Protein AF-A0A968MSF9-F1 (afdb_monomer_lite)

Sequence (105 aa):
MANENLSYWEFFETLSIIREKAQTKILLPKFLILTMGIFGSLFEKISKRPAMLNYTNARLLCLKLYYSGNKAVKELEMPQTPVSDSIAAAICWFENNNIISKQQI

Secondary structure (DSSP, 8-state):
-BTS---HHHHHHHHHHHTTS--------HHHHHHHHHHHHHHHHHH-S--SS-HHHHHHHTS----BTHHHHHHH--PPPPHHHHHHHHHHHHHHTTSS-----

Foldseek 3Di:
DAPDQDDPVNVVVLVCVVVVHDDDDDDDDLVNLQVVQCVQQVVCVVVVDHGPRHNVVSVVVVDPPRDYNVCCCVPVVDDDDDPSVVVVVVVVVCCVVVVDPDDDD

Radius of gyration: 17.77 Å; chains: 1; bounding box: 41×35×44 Å

pLDDT: mean 72.68, std 11.99, range [34.94, 88.62]

Structure (mmCIF, N/CA/C/O backbone):
data_AF-A0A968MSF9-F1
#
_entry.id   AF-A0A968MSF9-F1
#
loop_
_atom_site.group_PDB
_atom_site.id
_atom_site.type_symbol
_atom_site.label_atom_id
_atom_site.label_alt_id
_atom_site.label_comp_id
_atom_site.label_asym_id
_atom_site.label_entity_id
_atom_site.label_seq_id
_atom_site.pdbx_PDB_ins_code
_atom_site.Cartn_x
_atom_site.Cartn_y
_atom_site.Cartn_z
_atom_site.occupancy
_atom_site.B_iso_or_equiv
_atom_site.auth_seq_id
_atom_site.auth_comp_id
_atom_site.auth_asym_id
_atom_site.auth_atom_id
_atom_site.pdbx_PDB_model_num
ATOM 1 N N . MET A 1 1 ? 6.215 0.464 -8.787 1.00 41.81 1 MET A N 1
ATOM 2 C CA . MET A 1 1 ? 6.459 -0.641 -7.828 1.00 41.81 1 MET A CA 1
ATOM 3 C C . MET A 1 1 ? 7.761 -1.331 -8.226 1.00 41.81 1 MET A C 1
ATOM 5 O O . MET A 1 1 ? 7.867 -1.710 -9.377 1.00 41.81 1 MET A O 1
ATOM 9 N N . ALA A 1 2 ? 8.709 -1.443 -7.288 1.00 46.41 2 ALA A N 1
ATOM 10 C CA . ALA A 1 2 ? 9.938 -2.262 -7.186 1.00 46.41 2 ALA A CA 1
ATOM 11 C C . ALA A 1 2 ? 10.852 -2.623 -8.386 1.00 46.41 2 ALA A C 1
ATOM 13 O O . ALA A 1 2 ? 12.044 -2.760 -8.131 1.00 46.41 2 ALA A O 1
ATOM 14 N N . ASN A 1 3 ? 10.408 -2.710 -9.638 1.00 50.34 3 ASN A N 1
ATOM 15 C CA . ASN A 1 3 ? 11.310 -2.945 -10.782 1.00 50.34 3 ASN A CA 1
ATOM 16 C C . ASN A 1 3 ? 11.269 -1.784 -11.779 1.00 50.34 3 ASN A C 1
ATOM 18 O O . ASN A 1 3 ? 12.293 -1.268 -12.209 1.00 50.34 3 ASN A O 1
ATOM 22 N N . GLU A 1 4 ? 10.069 -1.265 -12.019 1.00 51.56 4 GLU A N 1
ATOM 23 C CA . GLU A 1 4 ? 9.862 -0.042 -12.773 1.00 51.56 4 GLU A CA 1
ATOM 24 C C . GLU A 1 4 ? 9.174 0.948 -11.842 1.00 51.56 4 GLU A C 1
ATOM 26 O O . GLU A 1 4 ? 8.226 0.617 -11.114 1.00 51.56 4 GLU A O 1
ATOM 31 N N . ASN A 1 5 ? 9.670 2.179 -11.795 1.00 58.81 5 ASN A N 1
ATOM 32 C CA . ASN A 1 5 ? 9.131 3.245 -10.956 1.00 58.81 5 ASN A CA 1
ATOM 33 C C . ASN A 1 5 ? 7.773 3.750 -11.491 1.00 58.81 5 ASN A C 1
ATOM 35 O O . ASN A 1 5 ? 7.537 4.950 -11.545 1.00 58.81 5 ASN A O 1
ATOM 39 N N . LEU A 1 6 ? 6.904 2.821 -11.902 1.00 58.72 6 LEU A N 1
ATOM 40 C CA . LEU A 1 6 ? 5.573 3.046 -12.429 1.00 58.72 6 LEU A CA 1
ATOM 41 C C . LEU A 1 6 ? 4.788 3.864 -11.417 1.00 58.72 6 LEU A C 1
ATOM 43 O O . LEU A 1 6 ? 4.602 3.467 -10.253 1.00 58.72 6 LEU A O 1
ATOM 47 N N . SER A 1 7 ? 4.335 5.013 -11.884 1.00 63.47 7 SER A N 1
ATOM 48 C CA . SER A 1 7 ? 3.303 5.793 -11.239 1.00 63.47 7 SER A CA 1
ATOM 49 C C . SER A 1 7 ? 2.021 4.960 -11.142 1.00 63.47 7 SER A C 1
ATOM 51 O O . SER A 1 7 ? 1.766 4.053 -11.936 1.00 63.47 7 SER A O 1
ATOM 53 N N . TYR A 1 8 ? 1.167 5.283 -10.168 1.00 63.09 8 TYR A N 1
ATOM 54 C CA . TYR A 1 8 ? -0.160 4.664 -10.063 1.00 63.09 8 TYR A CA 1
ATOM 55 C C . TYR A 1 8 ? -0.950 4.754 -11.381 1.00 63.09 8 TYR A C 1
ATOM 57 O O . TYR A 1 8 ? -1.733 3.862 -11.690 1.00 63.09 8 TYR A O 1
ATOM 65 N N . TRP A 1 9 ? -0.722 5.808 -12.169 1.00 64.69 9 TRP A N 1
ATOM 66 C CA . TRP A 1 9 ? -1.350 6.010 -13.470 1.00 64.69 9 TRP A CA 1
ATOM 67 C C . TRP A 1 9 ? -0.960 4.949 -14.491 1.00 64.69 9 TRP A C 1
ATOM 69 O O . TRP A 1 9 ? -1.863 4.370 -15.095 1.00 64.69 9 TRP A O 1
ATOM 79 N N . GLU A 1 10 ? 0.342 4.692 -14.626 1.00 66.62 10 GLU A N 1
ATOM 80 C CA . GLU A 1 10 ? 0.895 3.696 -15.549 1.00 66.62 10 GLU A CA 1
ATOM 81 C C . GLU A 1 10 ? 0.499 2.284 -15.115 1.00 66.62 10 GLU A C 1
ATOM 83 O O . GLU A 1 10 ? 0.075 1.482 -15.935 1.00 66.62 10 GLU A O 1
ATOM 88 N N . PHE A 1 11 ? 0.508 1.992 -13.809 1.00 72.00 11 PHE A N 1
ATOM 89 C CA . PHE A 1 11 ? 0.040 0.698 -13.301 1.00 72.00 11 PHE A CA 1
ATOM 90 C C . PHE A 1 11 ? -1.425 0.412 -13.674 1.00 72.00 11 PHE A C 1
ATOM 92 O O . PHE A 1 11 ? -1.746 -0.670 -14.168 1.00 72.00 11 PHE A O 1
ATOM 99 N N . PHE A 1 12 ? -2.325 1.380 -13.459 1.00 69.50 12 PHE A N 1
ATOM 100 C CA . PHE A 1 12 ? -3.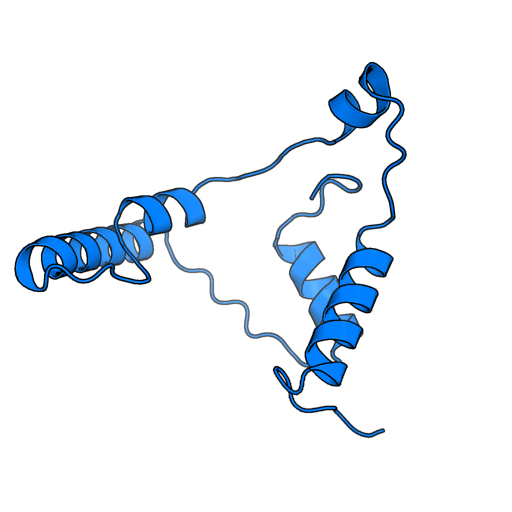736 1.215 -13.825 1.00 69.50 12 PHE A CA 1
ATOM 101 C C . PHE A 1 12 ? -3.965 1.219 -15.340 1.00 69.50 12 PHE A C 1
ATOM 103 O O . PHE A 1 12 ? -4.944 0.648 -15.808 1.00 69.50 12 PHE A O 1
ATOM 110 N N . GLU A 1 13 ? -3.089 1.852 -16.114 1.00 72.88 13 GLU A N 1
ATOM 111 C CA . GLU A 1 13 ? -3.110 1.770 -17.573 1.00 72.88 13 GLU A CA 1
ATOM 112 C C . GLU A 1 13 ? -2.714 0.374 -18.061 1.00 72.88 13 GLU A C 1
ATOM 114 O O . GLU A 1 13 ? -3.487 -0.239 -18.793 1.00 72.88 13 GLU A O 1
ATOM 119 N N . THR A 1 14 ? -1.614 -0.189 -17.554 1.00 69.31 14 THR A N 1
ATOM 120 C CA . THR A 1 14 ? -1.216 -1.578 -17.829 1.00 69.31 14 THR A CA 1
ATOM 121 C C . THR A 1 14 ? -2.325 -2.560 -17.445 1.00 69.31 14 THR A C 1
ATOM 123 O O . THR A 1 14 ? -2.646 -3.462 -18.214 1.00 69.31 14 THR A O 1
ATOM 126 N N . LEU A 1 15 ? -2.990 -2.356 -16.303 1.00 70.06 15 LEU A N 1
ATOM 127 C CA . LEU A 1 15 ? -4.155 -3.159 -15.913 1.00 70.06 15 LEU A CA 1
ATOM 128 C C . LEU A 1 15 ? -5.353 -2.998 -16.856 1.00 70.06 15 LEU A C 1
ATOM 130 O O . LEU A 1 15 ? -6.031 -3.981 -17.145 1.00 70.06 15 LEU A O 1
ATOM 134 N N . SER A 1 16 ? -5.638 -1.777 -17.312 1.00 67.06 16 SER A N 1
ATOM 135 C CA . SER A 1 16 ? -6.737 -1.502 -18.244 1.00 67.06 16 SER A CA 1
ATOM 136 C C . SER A 1 16 ? -6.500 -2.157 -19.603 1.00 67.06 16 SER A C 1
ATOM 138 O O . SER A 1 16 ? -7.464 -2.624 -20.204 1.00 67.06 16 SER A O 1
ATOM 140 N N . ILE A 1 17 ? -5.245 -2.195 -20.063 1.00 72.75 17 ILE A N 1
ATOM 141 C CA . ILE A 1 17 ? -4.833 -2.895 -21.286 1.00 72.75 17 ILE A CA 1
ATOM 142 C C . ILE A 1 17 ? -5.026 -4.403 -21.103 1.00 72.75 17 ILE A C 1
ATOM 144 O O . ILE A 1 17 ? -5.663 -5.036 -21.934 1.00 72.75 17 ILE A O 1
ATOM 148 N N . ILE A 1 18 ? -4.559 -4.967 -19.983 1.00 69.25 18 ILE A N 1
ATOM 149 C CA . ILE A 1 18 ? -4.686 -6.407 -19.703 1.00 69.25 18 ILE A CA 1
ATOM 150 C C . ILE A 1 18 ? -6.154 -6.843 -19.551 1.00 69.25 18 ILE A C 1
ATOM 152 O O . ILE A 1 18 ? -6.503 -7.952 -19.938 1.00 69.25 18 ILE A O 1
ATOM 156 N N . ARG A 1 19 ? -7.025 -6.002 -18.975 1.00 64.12 19 ARG A N 1
A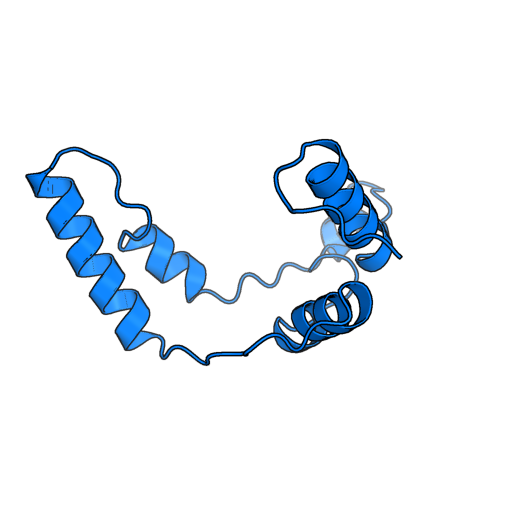TOM 157 C CA . ARG A 1 19 ? -8.446 -6.337 -18.752 1.00 64.12 19 ARG A CA 1
ATOM 158 C C . ARG A 1 19 ? -9.399 -5.869 -19.858 1.00 64.12 19 ARG A C 1
ATOM 160 O O . ARG A 1 19 ? -10.602 -6.052 -19.688 1.00 64.12 19 ARG A O 1
ATOM 167 N N . GLU A 1 20 ? -8.908 -5.203 -20.907 1.00 63.25 20 GLU A N 1
ATOM 168 C CA . GLU A 1 20 ? -9.712 -4.581 -21.983 1.00 63.25 20 GLU A CA 1
ATOM 169 C C . GLU A 1 20 ? -10.928 -3.768 -21.485 1.00 63.25 20 GLU A C 1
ATOM 171 O O . GLU A 1 20 ? -11.953 -3.634 -22.155 1.00 63.25 20 GLU A O 1
ATOM 176 N N . LYS A 1 21 ? -10.848 -3.212 -20.272 1.00 59.00 21 LYS A N 1
ATOM 177 C CA . LYS A 1 21 ? -11.967 -2.522 -19.626 1.00 59.00 21 LYS A CA 1
ATOM 178 C C . LYS A 1 21 ? -11.533 -1.141 -19.189 1.00 59.00 21 LYS A C 1
ATOM 180 O O . LYS A 1 21 ? -10.606 -1.006 -18.397 1.00 59.00 21 LYS A O 1
ATOM 185 N N . ALA A 1 22 ? -12.261 -0.128 -19.656 1.00 56.31 22 ALA A N 1
ATOM 186 C CA . ALA A 1 22 ? -12.055 1.251 -19.243 1.00 56.31 22 ALA A CA 1
ATOM 187 C C . ALA A 1 22 ? -12.220 1.369 -17.721 1.00 56.31 22 ALA A C 1
ATOM 189 O O . ALA A 1 22 ? -13.323 1.253 -17.179 1.00 56.31 22 ALA A O 1
ATOM 190 N N . GLN A 1 23 ? -11.107 1.566 -17.018 1.00 61.22 23 GLN A N 1
ATOM 191 C CA . GLN A 1 23 ? -11.119 1.780 -15.581 1.00 61.22 23 GLN A CA 1
ATOM 192 C C . GLN A 1 23 ? -11.410 3.256 -15.293 1.00 61.22 23 GLN A C 1
ATOM 194 O O . GLN A 1 23 ? -10.641 4.139 -15.672 1.00 61.22 23 GLN A O 1
ATOM 199 N N . THR A 1 24 ? -12.509 3.539 -14.593 1.00 60.56 24 THR A N 1
ATOM 200 C CA . THR A 1 24 ? -12.848 4.904 -14.177 1.00 60.56 24 THR A CA 1
ATOM 201 C C . THR A 1 24 ? -11.878 5.359 -13.086 1.00 60.56 24 THR A C 1
ATOM 203 O O . THR A 1 24 ? -11.947 4.910 -11.941 1.00 60.56 24 THR A O 1
ATOM 206 N N . LYS A 1 25 ? -10.936 6.237 -13.441 1.00 62.84 25 LYS A N 1
ATOM 207 C CA . LYS A 1 25 ? -9.930 6.774 -12.515 1.00 62.84 25 LYS A CA 1
ATOM 208 C C . LYS A 1 25 ? -10.534 7.966 -11.763 1.00 62.84 25 LYS A C 1
ATOM 210 O O . LYS A 1 25 ? -10.650 9.053 -12.318 1.00 62.84 25 LYS A O 1
ATOM 215 N N . ILE A 1 26 ? -10.939 7.766 -10.508 1.00 67.50 26 ILE A N 1
ATOM 216 C CA . ILE A 1 26 ? -11.453 8.849 -9.653 1.00 67.50 26 ILE A CA 1
ATOM 217 C C . ILE A 1 26 ? -10.304 9.393 -8.803 1.00 67.50 26 ILE A C 1
ATOM 219 O O . ILE A 1 26 ? -9.751 8.695 -7.954 1.00 67.50 26 ILE A O 1
ATOM 223 N N . LEU A 1 27 ? -9.954 10.659 -9.023 1.00 69.31 27 LEU A N 1
ATOM 224 C CA . LEU A 1 27 ? -9.024 11.400 -8.174 1.00 69.31 27 LEU A CA 1
ATOM 225 C C . LEU A 1 27 ? -9.740 11.809 -6.885 1.00 69.31 27 LEU A C 1
ATOM 227 O O . LEU A 1 27 ? -10.486 12.785 -6.853 1.00 69.31 27 LEU A O 1
ATOM 231 N N . LEU A 1 28 ? -9.519 11.050 -5.815 1.00 75.69 28 LEU A N 1
ATOM 232 C CA . LEU A 1 28 ? -10.049 11.383 -4.497 1.00 75.69 28 LEU A CA 1
ATOM 233 C C . LEU A 1 28 ? -9.099 12.355 -3.777 1.00 75.69 28 LEU A C 1
ATOM 235 O O . LEU A 1 28 ? -7.929 12.024 -3.564 1.00 75.69 28 LEU A O 1
ATOM 239 N N . PRO A 1 29 ? -9.566 13.553 -3.377 1.00 83.44 29 PRO A N 1
ATOM 240 C CA . PRO A 1 29 ? -8.730 14.500 -2.658 1.00 83.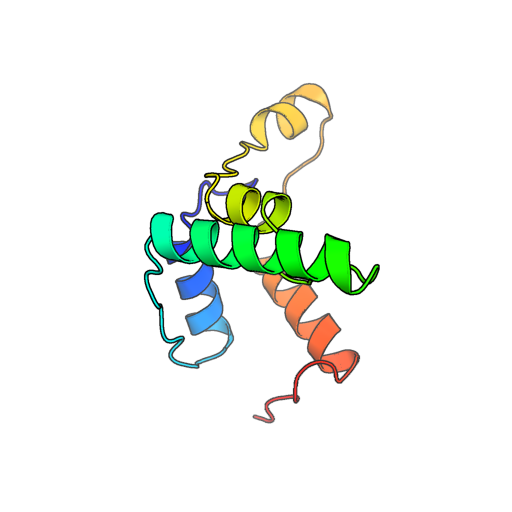44 29 PRO A CA 1
ATOM 241 C C . PRO A 1 29 ? -8.373 13.954 -1.272 1.00 83.44 29 PRO A C 1
ATOM 243 O O . PRO A 1 29 ? -9.212 13.404 -0.557 1.00 83.44 29 PRO A O 1
ATOM 246 N N . LYS A 1 30 ? -7.119 14.171 -0.858 1.00 81.81 30 LYS A N 1
ATOM 247 C CA . LYS A 1 30 ? -6.559 13.681 0.413 1.00 81.81 30 LYS A CA 1
ATOM 248 C C . LYS A 1 30 ? -7.436 14.004 1.626 1.00 81.81 30 LYS A C 1
ATOM 250 O O . LYS A 1 30 ? -7.614 13.157 2.494 1.00 81.81 30 LYS A O 1
ATOM 255 N N . PHE A 1 31 ? -7.990 15.216 1.686 1.00 83.69 31 PHE A N 1
ATOM 256 C CA . PHE A 1 31 ? -8.842 15.638 2.799 1.00 83.69 31 PHE A CA 1
ATOM 257 C C . PHE A 1 31 ? -10.072 14.736 2.956 1.00 83.69 31 PHE A C 1
ATOM 259 O O . PHE A 1 31 ? -10.377 14.326 4.067 1.00 83.69 31 PHE A O 1
ATOM 266 N N . LEU A 1 32 ? -10.715 14.358 1.850 1.00 86.31 32 LEU A N 1
ATOM 267 C CA . LEU A 1 32 ? -11.929 13.542 1.847 1.00 86.31 32 LEU A CA 1
ATOM 268 C C . LEU A 1 32 ? -11.655 12.103 2.319 1.00 86.31 32 LEU A C 1
ATOM 270 O O . LEU A 1 32 ? -12.433 11.538 3.081 1.00 86.31 32 LEU A O 1
ATOM 274 N N . ILE A 1 33 ? -10.513 11.525 1.930 1.00 85.50 33 ILE A N 1
ATOM 275 C CA . ILE A 1 33 ? -10.084 10.201 2.414 1.00 85.50 33 ILE A CA 1
ATOM 276 C C . ILE A 1 33 ? -9.769 10.255 3.916 1.00 85.50 33 ILE A C 1
ATOM 278 O O . ILE A 1 33 ? -10.175 9.374 4.674 1.00 85.50 33 ILE A O 1
ATOM 282 N N . LEU A 1 34 ? -9.062 11.297 4.365 1.00 87.12 34 LEU A N 1
ATOM 283 C CA . LEU A 1 34 ? -8.690 11.451 5.772 1.00 87.12 34 LEU A CA 1
ATOM 284 C C . LEU A 1 34 ? -9.903 11.691 6.674 1.00 87.12 34 LEU A C 1
ATOM 286 O O . LEU A 1 34 ? -9.966 11.090 7.744 1.00 87.12 34 LEU A O 1
ATOM 290 N N . THR A 1 35 ? -10.869 12.516 6.258 1.00 87.25 35 THR A N 1
ATOM 291 C CA . THR A 1 35 ? -12.099 12.733 7.035 1.00 87.25 35 THR A CA 1
ATOM 292 C C . THR A 1 35 ? -12.893 11.442 7.168 1.00 87.25 35 THR A C 1
ATOM 294 O O . THR A 1 35 ? -13.283 11.095 8.281 1.00 87.25 35 THR A O 1
ATOM 297 N N . MET A 1 36 ? -13.050 10.671 6.086 1.00 87.94 36 MET A N 1
ATOM 298 C CA . MET A 1 36 ? -13.674 9.346 6.156 1.00 87.94 36 MET A CA 1
ATOM 299 C C . MET A 1 36 ? -12.928 8.396 7.098 1.00 87.94 36 MET A C 1
ATOM 301 O O . MET A 1 36 ? -13.565 7.703 7.887 1.00 87.94 36 MET A O 1
ATOM 305 N N . GLY A 1 37 ? -11.592 8.409 7.084 1.00 87.25 37 GLY A N 1
ATOM 306 C CA . GLY A 1 37 ? -10.783 7.632 8.025 1.00 87.25 37 GLY A CA 1
ATOM 307 C C . GLY A 1 37 ? -11.008 8.027 9.489 1.00 87.25 37 GLY A C 1
ATOM 308 O O . GLY A 1 37 ? -11.063 7.156 10.355 1.00 87.25 37 GLY A O 1
ATOM 309 N N . ILE A 1 38 ? -11.189 9.321 9.778 1.00 88.44 38 ILE A N 1
ATOM 310 C CA . ILE A 1 38 ? -11.521 9.807 11.129 1.00 88.44 38 ILE A CA 1
ATOM 311 C C . ILE A 1 38 ? -12.891 9.274 11.566 1.00 88.44 38 ILE A C 1
ATOM 313 O O . ILE A 1 38 ? -13.004 8.746 12.673 1.00 88.44 38 ILE A O 1
ATOM 317 N N . PHE A 1 39 ? -13.910 9.356 10.702 1.00 88.62 39 PHE A N 1
ATOM 318 C CA . PHE A 1 39 ? -15.237 8.800 10.993 1.00 88.62 39 PHE A CA 1
ATOM 319 C C . PHE A 1 39 ? -15.189 7.286 11.207 1.00 88.62 39 PHE A C 1
ATOM 321 O O . PHE A 1 39 ? -15.798 6.787 12.152 1.00 88.62 39 PHE A O 1
ATOM 328 N N . GLY A 1 40 ? -14.417 6.562 10.394 1.00 85.69 40 GLY A N 1
ATOM 329 C CA . GLY A 1 40 ? -14.210 5.126 10.562 1.00 85.69 40 GLY A CA 1
ATOM 330 C C . GLY A 1 40 ? -13.536 4.779 11.887 1.00 85.69 40 GLY A C 1
ATOM 331 O O . GLY A 1 40 ? -14.013 3.901 12.596 1.00 85.69 40 GLY A O 1
ATOM 332 N N . SER A 1 41 ? -12.506 5.521 12.299 1.00 86.25 41 SER A N 1
ATOM 333 C CA . SER A 1 41 ? -11.886 5.344 13.622 1.00 86.25 41 SER A CA 1
ATOM 334 C C . SER A 1 41 ? -12.818 5.698 14.783 1.00 86.25 41 SER A C 1
ATOM 336 O O . SER A 1 41 ? -12.722 5.110 15.862 1.00 86.25 41 SER A O 1
ATOM 338 N N . LEU A 1 42 ? -13.734 6.650 14.591 1.00 87.44 42 LEU A N 1
ATOM 339 C CA . LEU A 1 42 ? -14.761 6.962 15.583 1.00 87.44 42 LEU A CA 1
ATOM 340 C C . LEU A 1 42 ? -15.785 5.822 15.686 1.00 87.44 42 LEU A C 1
ATOM 342 O O . LEU A 1 42 ? -16.163 5.425 16.787 1.00 87.44 42 LEU A O 1
ATOM 346 N N . PHE A 1 43 ? -16.160 5.241 14.546 1.00 86.38 43 PHE A N 1
ATOM 347 C CA . PHE A 1 43 ? -17.021 4.067 14.475 1.00 86.38 43 PHE A CA 1
ATOM 348 C C . PHE A 1 43 ? -16.364 2.828 15.100 1.00 86.38 43 PHE A C 1
ATOM 350 O O . PHE A 1 43 ? -17.032 2.104 15.831 1.00 86.38 43 PHE A O 1
ATOM 357 N N . GLU A 1 44 ? -15.057 2.615 14.913 1.00 88.12 44 GLU A N 1
ATOM 358 C CA . GLU A 1 44 ? -14.301 1.537 15.575 1.00 88.12 44 GLU A CA 1
ATOM 359 C C . GLU A 1 44 ? -14.381 1.643 17.099 1.00 88.12 44 GLU A C 1
ATOM 361 O O . GLU A 1 44 ? -14.620 0.643 17.780 1.00 88.12 44 GLU A O 1
ATOM 366 N N . LYS A 1 45 ? -14.234 2.858 17.644 1.00 84.19 45 LYS A N 1
ATOM 367 C CA . LYS A 1 45 ? -14.330 3.095 19.093 1.00 84.19 45 LYS A CA 1
ATOM 368 C C . LYS A 1 45 ? -15.712 2.758 19.654 1.00 84.19 45 LYS A C 1
ATOM 370 O O . LYS A 1 45 ? -15.797 2.280 20.782 1.00 84.19 45 LYS A O 1
ATOM 375 N N . ILE A 1 46 ? -16.774 2.988 18.881 1.00 87.38 46 ILE A N 1
ATOM 376 C CA . ILE A 1 46 ? -18.162 2.741 19.302 1.00 87.38 46 ILE A CA 1
ATOM 377 C C . 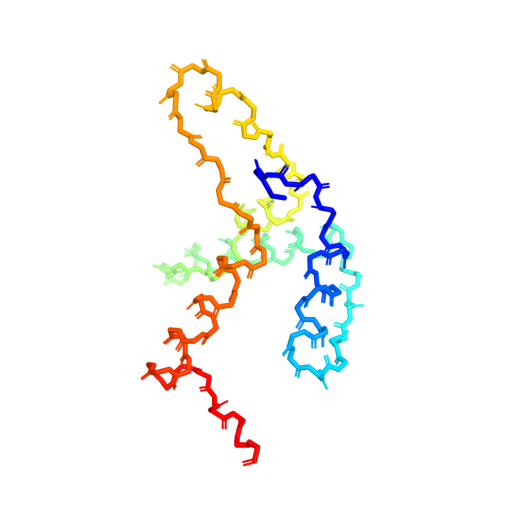ILE A 1 46 ? -18.553 1.272 19.079 1.00 87.38 46 ILE A C 1
ATOM 379 O O . ILE A 1 46 ? -19.131 0.638 19.957 1.00 87.38 46 ILE A O 1
ATOM 383 N N . SER A 1 47 ? -18.225 0.715 17.912 1.00 83.94 47 SER A N 1
ATOM 384 C CA . SER A 1 47 ? -18.636 -0.627 17.485 1.00 83.94 47 SER A CA 1
ATOM 385 C C . SER A 1 47 ? -17.710 -1.739 18.002 1.00 83.94 47 SER A C 1
ATOM 387 O O . SER A 1 47 ? -18.093 -2.908 17.979 1.00 83.94 47 SER A O 1
ATOM 389 N N . LYS A 1 48 ? -16.491 -1.404 18.459 1.00 81.88 48 LYS A N 1
ATOM 390 C CA . LYS A 1 48 ? -15.402 -2.352 18.791 1.00 81.88 48 LYS A CA 1
ATOM 391 C C . LYS A 1 48 ? -15.058 -3.326 17.653 1.00 81.88 48 LYS A C 1
ATOM 393 O O . LYS A 1 48 ? -14.431 -4.358 17.883 1.00 81.88 48 LYS A O 1
ATOM 398 N N . ARG A 1 49 ? -15.468 -3.008 16.425 1.00 80.94 49 ARG A N 1
ATOM 399 C CA . ARG A 1 49 ? -15.179 -3.768 15.206 1.00 80.94 49 ARG A CA 1
ATOM 400 C C . ARG A 1 49 ? -14.232 -2.955 14.332 1.00 80.94 49 ARG A C 1
ATOM 402 O O . ARG A 1 49 ? -14.472 -1.756 14.201 1.00 80.94 49 ARG A O 1
ATOM 409 N N . PRO A 1 50 ? -13.204 -3.578 13.735 1.00 77.56 50 PRO A N 1
ATOM 410 C CA . PRO A 1 50 ? -12.286 -2.882 12.845 1.00 77.56 50 PRO A CA 1
ATOM 411 C C . PRO A 1 50 ? -13.038 -2.371 11.613 1.00 77.56 50 PRO A C 1
ATOM 413 O O . PRO A 1 50 ? -13.782 -3.118 10.970 1.00 77.56 50 PRO A O 1
ATOM 416 N N . ALA A 1 51 ? -12.848 -1.098 11.286 1.00 79.94 51 ALA A N 1
ATOM 417 C CA . ALA A 1 51 ? -13.386 -0.500 10.078 1.00 79.94 51 ALA A CA 1
ATOM 418 C C . ALA A 1 51 ? -12.402 -0.744 8.932 1.00 79.94 51 ALA A C 1
ATOM 420 O O . ALA A 1 51 ? -11.192 -0.589 9.091 1.00 79.94 51 ALA A O 1
ATOM 421 N N . MET A 1 52 ? -12.917 -1.063 7.741 1.00 79.56 52 MET A N 1
ATOM 422 C CA . MET A 1 52 ? -12.077 -1.171 6.539 1.00 79.56 52 MET A CA 1
ATOM 423 C C . MET A 1 52 ? -11.291 0.125 6.276 1.00 79.56 52 MET A C 1
ATOM 425 O O . MET A 1 52 ? -10.132 0.080 5.862 1.00 79.56 52 MET A O 1
ATOM 429 N N . LEU A 1 53 ? -11.898 1.279 6.573 1.00 83.19 53 LEU A N 1
ATOM 430 C CA . LEU A 1 53 ? -11.296 2.596 6.398 1.00 83.19 53 LEU A CA 1
ATOM 431 C C . LEU A 1 53 ? -11.212 3.345 7.733 1.00 83.19 53 LEU A C 1
ATOM 433 O O . LEU A 1 53 ? -12.083 4.140 8.068 1.00 83.19 53 LEU A O 1
ATOM 437 N N . ASN A 1 54 ? -10.145 3.099 8.484 1.00 86.19 54 ASN A N 1
ATOM 438 C CA . ASN A 1 54 ? -9.783 3.887 9.659 1.00 86.19 54 ASN A CA 1
ATOM 439 C C . ASN A 1 54 ? -8.726 4.949 9.313 1.00 86.19 54 ASN A C 1
ATOM 441 O O . ASN A 1 54 ? -8.201 4.987 8.196 1.00 86.19 54 ASN A O 1
ATOM 445 N N . TYR A 1 55 ? -8.405 5.832 10.257 1.00 85.56 55 TYR A N 1
ATOM 446 C CA . TYR A 1 55 ? -7.464 6.929 10.027 1.00 85.56 55 TYR A CA 1
ATOM 447 C C . TYR A 1 55 ? -6.074 6.438 9.594 1.00 85.56 55 TYR A C 1
ATOM 449 O O . TYR A 1 55 ? -5.442 7.048 8.730 1.00 85.56 55 TYR A O 1
ATOM 457 N N . THR A 1 56 ? -5.614 5.313 10.143 1.00 84.69 56 THR A N 1
ATOM 458 C CA . THR A 1 56 ? -4.331 4.698 9.778 1.00 84.69 56 THR A CA 1
ATOM 459 C C . THR A 1 56 ? -4.331 4.249 8.318 1.00 84.69 56 THR A C 1
ATOM 461 O O . THR A 1 56 ? -3.437 4.638 7.564 1.00 84.69 56 THR A O 1
ATOM 464 N N . ASN A 1 57 ? -5.361 3.514 7.894 1.00 84.69 57 ASN A N 1
ATOM 465 C CA . ASN A 1 57 ? -5.511 3.040 6.518 1.00 84.69 57 ASN A CA 1
ATOM 466 C C . ASN A 1 57 ? -5.687 4.212 5.543 1.00 84.69 57 ASN A C 1
ATOM 468 O O . ASN A 1 57 ? -5.018 4.274 4.516 1.00 84.69 57 ASN A O 1
ATOM 472 N N . ALA A 1 58 ? -6.519 5.195 5.892 1.00 85.38 58 ALA A N 1
ATOM 473 C CA . ALA A 1 58 ? -6.717 6.412 5.109 1.00 85.38 58 ALA A CA 1
ATOM 474 C C . ALA A 1 58 ? -5.407 7.189 4.905 1.00 85.38 58 ALA A C 1
ATOM 476 O O . ALA A 1 58 ? -5.101 7.646 3.800 1.00 85.38 58 ALA A O 1
ATOM 477 N N . ARG A 1 59 ? -4.594 7.311 5.959 1.00 84.62 59 ARG A N 1
ATOM 478 C CA . ARG A 1 59 ? -3.284 7.958 5.885 1.00 84.62 59 ARG A CA 1
ATOM 479 C C . ARG A 1 59 ? -2.306 7.149 5.036 1.00 84.62 59 ARG A C 1
ATOM 481 O O . ARG A 1 59 ? -1.585 7.762 4.254 1.00 84.62 59 ARG A O 1
ATOM 488 N N . LEU A 1 60 ? -2.318 5.818 5.136 1.00 83.38 60 LEU A N 1
ATOM 489 C CA . LEU A 1 60 ? -1.509 4.927 4.300 1.00 83.38 60 LEU A CA 1
ATOM 490 C C . LEU A 1 60 ? -1.855 5.073 2.810 1.00 83.38 60 LEU A C 1
ATOM 492 O O . LEU A 1 60 ? -0.949 5.214 1.996 1.00 83.38 60 LEU A O 1
ATOM 496 N N . LEU A 1 61 ? -3.146 5.148 2.470 1.00 79.81 61 LEU A N 1
ATOM 497 C CA . LEU A 1 61 ? -3.621 5.395 1.101 1.00 79.81 61 LEU A CA 1
ATOM 498 C C . LEU A 1 61 ? -3.161 6.752 0.551 1.00 79.81 61 LEU A C 1
ATOM 500 O O . LEU A 1 61 ? -2.923 6.902 -0.643 1.00 79.81 61 LEU A O 1
ATOM 504 N N . CYS A 1 62 ? -3.025 7.750 1.424 1.00 77.62 62 CYS A N 1
ATOM 505 C CA . CYS A 1 62 ? -2.556 9.082 1.050 1.00 77.62 62 CYS A CA 1
ATOM 506 C C . CYS A 1 62 ? -1.023 9.200 1.011 1.00 77.62 62 CYS A C 1
ATOM 508 O O . CYS A 1 62 ? -0.505 10.249 0.609 1.00 77.62 62 CYS A O 1
ATOM 510 N N . LEU A 1 63 ? -0.290 8.181 1.469 1.00 75.12 63 LEU A N 1
ATOM 511 C CA . LEU A 1 63 ? 1.164 8.155 1.422 1.00 75.12 63 LEU A CA 1
ATOM 512 C C . LEU A 1 63 ? 1.637 7.644 0.063 1.00 75.12 63 LEU A C 1
ATOM 514 O O . LEU A 1 63 ? 1.178 6.642 -0.477 1.00 75.12 63 LEU A O 1
ATOM 518 N N . LYS A 1 64 ? 2.623 8.350 -0.481 1.00 64.00 64 LYS A N 1
ATOM 519 C CA . LYS A 1 64 ? 3.348 7.948 -1.679 1.00 64.00 64 LYS A CA 1
ATOM 520 C C . LYS A 1 64 ? 4.329 6.827 -1.313 1.00 64.00 64 LYS A C 1
ATOM 522 O O . LYS A 1 64 ? 5.489 7.099 -1.027 1.00 64.00 64 LYS A O 1
ATOM 527 N N . LEU A 1 65 ? 3.853 5.581 -1.290 1.00 61.09 65 LEU A N 1
ATOM 528 C CA . LEU A 1 65 ? 4.641 4.378 -0.971 1.00 61.09 65 LEU A CA 1
ATOM 529 C C . LEU A 1 65 ? 5.576 3.958 -2.127 1.00 61.09 65 LEU A C 1
ATOM 531 O O . LEU A 1 65 ? 5.573 2.807 -2.559 1.00 61.09 65 LEU A O 1
ATOM 535 N N . TYR A 1 66 ? 6.366 4.890 -2.662 1.00 58.22 66 TYR A N 1
ATOM 536 C CA . TYR A 1 66 ? 7.366 4.568 -3.680 1.00 58.22 66 TYR A CA 1
ATOM 537 C C . TYR A 1 66 ? 8.599 3.976 -3.003 1.00 58.22 66 TYR A C 1
ATOM 539 O O . TYR A 1 66 ? 9.313 4.669 -2.281 1.00 58.22 66 TYR A O 1
ATOM 547 N N . TYR A 1 67 ? 8.839 2.688 -3.238 1.00 57.84 67 TYR A N 1
ATOM 548 C CA . TYR A 1 67 ? 10.045 1.999 -2.796 1.00 57.84 67 TYR A CA 1
ATOM 549 C C . TYR A 1 67 ? 10.825 1.502 -4.015 1.00 57.84 67 TYR A C 1
ATOM 551 O O . TYR A 1 67 ? 10.264 0.826 -4.882 1.00 57.84 67 TYR A O 1
ATOM 559 N N . SER A 1 68 ? 12.107 1.864 -4.092 1.00 59.00 68 SER A N 1
ATOM 560 C CA . SER A 1 68 ? 13.028 1.388 -5.128 1.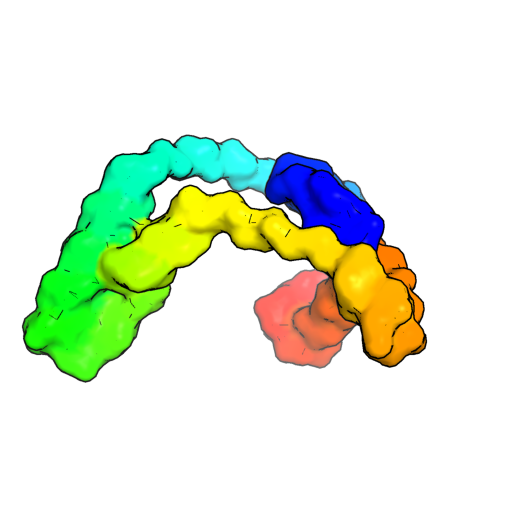00 59.00 68 SER A CA 1
ATOM 561 C C . SER A 1 68 ? 13.607 0.038 -4.703 1.00 59.00 68 SER A C 1
ATOM 563 O O . SER A 1 68 ? 14.247 -0.059 -3.656 1.00 59.00 68 SER A O 1
ATOM 565 N N . GLY A 1 69 ? 13.400 -1.000 -5.519 1.00 62.69 69 GLY A N 1
ATOM 566 C CA . GLY A 1 69 ? 13.939 -2.343 -5.281 1.00 62.69 69 GLY A CA 1
ATOM 567 C C . GLY A 1 69 ? 15.460 -2.444 -5.441 1.00 62.69 69 GLY A C 1
ATOM 568 O O . GLY A 1 69 ? 16.039 -3.468 -5.089 1.00 62.69 69 GLY A O 1
ATOM 569 N N . ASN A 1 70 ? 16.133 -1.378 -5.898 1.00 63.19 70 ASN A N 1
ATOM 570 C CA . ASN A 1 70 ? 17.569 -1.374 -6.200 1.00 63.19 70 ASN A CA 1
ATOM 571 C C . ASN A 1 70 ? 18.441 -1.806 -5.019 1.00 63.19 70 ASN A C 1
ATOM 573 O O . ASN A 1 70 ? 19.482 -2.426 -5.222 1.00 63.19 70 ASN A O 1
ATOM 577 N N . LYS A 1 71 ? 18.024 -1.501 -3.784 1.00 69.31 71 LYS A N 1
ATOM 578 C CA . LYS A 1 71 ? 18.760 -1.931 -2.592 1.00 69.31 71 LYS A CA 1
ATOM 579 C C . LYS A 1 71 ? 18.703 -3.450 -2.411 1.00 69.31 71 LYS A C 1
ATOM 581 O O . LYS A 1 71 ? 19.729 -4.061 -2.149 1.00 69.31 71 LYS A O 1
ATOM 586 N N . ALA A 1 72 ? 17.534 -4.059 -2.614 1.00 71.50 72 ALA A N 1
ATOM 587 C CA . ALA A 1 72 ? 17.362 -5.506 -2.509 1.00 71.50 72 ALA A CA 1
ATOM 588 C C . ALA A 1 72 ? 18.125 -6.255 -3.613 1.00 71.50 72 ALA A C 1
ATOM 590 O O . ALA A 1 72 ? 18.762 -7.264 -3.336 1.00 71.50 72 ALA A O 1
ATOM 591 N N . VAL A 1 73 ? 18.145 -5.726 -4.840 1.00 72.69 73 VAL A N 1
ATOM 592 C CA . VAL A 1 73 ? 18.948 -6.302 -5.936 1.00 72.69 73 VAL A CA 1
ATOM 593 C C . VAL A 1 73 ? 20.437 -6.267 -5.604 1.00 72.69 73 VAL A C 1
ATOM 595 O O . VAL A 1 73 ? 21.137 -7.257 -5.786 1.00 72.69 73 VAL A O 1
ATOM 598 N N . LYS A 1 74 ? 20.916 -5.119 -5.113 1.00 71.62 74 LYS A N 1
ATOM 599 C CA . LYS A 1 74 ? 22.342 -4.881 -4.880 1.00 71.62 74 LYS A CA 1
ATOM 600 C C . LYS A 1 74 ? 22.880 -5.603 -3.646 1.00 71.62 74 LYS A C 1
ATOM 602 O O . LYS A 1 74 ? 24.026 -6.030 -3.661 1.00 71.62 74 LYS A O 1
ATOM 607 N N . GLU A 1 75 ? 22.093 -5.677 -2.575 1.00 80.50 75 GLU A N 1
ATOM 608 C CA . GLU A 1 75 ? 22.559 -6.193 -1.281 1.00 80.50 75 GLU A CA 1
ATOM 609 C C . GLU A 1 75 ? 22.129 -7.638 -1.006 1.00 80.50 75 GLU A C 1
ATOM 611 O O . GLU A 1 75 ? 22.777 -8.302 -0.205 1.00 80.50 75 GLU A O 1
ATOM 616 N N . LEU A 1 76 ? 21.058 -8.129 -1.640 1.00 80.81 76 LEU A N 1
ATOM 617 C CA . LEU A 1 76 ? 20.501 -9.463 -1.375 1.00 80.81 76 LEU A CA 1
ATOM 618 C C . LEU A 1 76 ? 20.542 -10.394 -2.598 1.00 80.81 76 LEU A C 1
ATOM 620 O O . LEU A 1 76 ? 19.978 -11.481 -2.529 1.00 80.81 76 LEU A O 1
ATOM 624 N N . GLU A 1 77 ? 21.154 -9.971 -3.712 1.00 75.19 77 GLU A N 1
ATOM 625 C CA . GLU A 1 77 ? 21.220 -10.729 -4.978 1.00 75.19 77 GLU A CA 1
ATOM 626 C C . GLU A 1 77 ? 19.844 -11.241 -5.450 1.00 75.19 77 GLU A C 1
ATOM 628 O O . GLU A 1 77 ? 19.726 -12.298 -6.065 1.00 75.19 77 GLU A O 1
ATOM 633 N N . MET A 1 78 ? 18.775 -10.490 -5.156 1.00 72.69 78 MET A N 1
ATOM 634 C CA . MET A 1 78 ? 17.401 -10.856 -5.509 1.00 72.69 78 MET A CA 1
ATOM 635 C C . MET A 1 78 ? 17.013 -10.225 -6.856 1.00 72.69 78 MET A C 1
ATOM 637 O O . MET A 1 78 ? 16.622 -9.048 -6.871 1.00 72.69 78 MET A O 1
ATOM 641 N N . PRO A 1 79 ? 17.098 -10.955 -7.989 1.00 70.00 79 PRO A N 1
ATOM 642 C CA . PRO A 1 79 ? 16.701 -10.418 -9.287 1.00 70.00 79 PRO A CA 1
ATOM 643 C C . PRO A 1 79 ? 15.213 -10.047 -9.270 1.00 70.00 79 PRO A C 1
ATOM 645 O O . PRO A 1 79 ? 14.379 -10.789 -8.754 1.00 70.00 79 PRO A O 1
ATOM 648 N N . GLN A 1 80 ? 14.875 -8.875 -9.812 1.00 67.12 80 GLN A N 1
ATOM 649 C CA . GLN A 1 80 ? 13.490 -8.409 -9.878 1.00 67.12 80 GLN A CA 1
ATOM 650 C C . GLN A 1 80 ? 12.801 -8.980 -11.119 1.00 67.12 80 GLN A C 1
ATOM 652 O O . GLN A 1 80 ? 13.276 -8.806 -12.241 1.00 67.12 80 GLN A O 1
ATOM 657 N N . THR A 1 81 ? 11.648 -9.609 -10.925 1.00 69.38 81 THR A N 1
ATOM 658 C CA . THR A 1 81 ? 10.755 -10.029 -12.010 1.00 69.38 81 THR A CA 1
ATOM 659 C C . THR A 1 81 ? 10.036 -8.806 -12.601 1.00 69.38 81 THR A C 1
ATOM 661 O O . THR A 1 81 ? 9.726 -7.862 -11.860 1.00 69.38 81 THR A O 1
ATOM 664 N N . PRO A 1 82 ? 9.747 -8.765 -13.915 1.00 69.12 82 PRO A N 1
ATOM 665 C CA . PRO A 1 82 ? 8.898 -7.728 -14.489 1.00 69.12 82 PRO A CA 1
ATOM 666 C C . PRO A 1 82 ? 7.537 -7.647 -13.786 1.00 69.12 82 PRO A C 1
ATOM 668 O O . PRO A 1 82 ? 6.933 -8.654 -13.398 1.00 69.12 82 PRO A O 1
ATOM 671 N N . VAL A 1 83 ? 7.043 -6.419 -13.612 1.00 69.62 83 VAL A N 1
ATOM 672 C CA . VAL A 1 83 ? 5.763 -6.169 -12.930 1.00 69.62 83 VAL A CA 1
ATOM 673 C C . VAL A 1 83 ? 4.594 -6.737 -13.748 1.00 69.62 83 VAL A C 1
ATOM 675 O O . VAL A 1 83 ? 3.641 -7.244 -13.162 1.00 69.62 83 VAL A O 1
ATOM 678 N N . SER A 1 84 ? 4.689 -6.725 -15.083 1.00 67.38 84 SER A N 1
ATOM 679 C CA . SER A 1 84 ? 3.706 -7.311 -16.008 1.00 67.38 84 SER A CA 1
ATOM 680 C C . SER A 1 84 ? 3.416 -8.782 -15.712 1.00 67.38 84 SER A C 1
ATOM 682 O O . SER A 1 84 ? 2.255 -9.171 -15.589 1.00 67.38 84 SER A O 1
ATOM 684 N N . ASP A 1 85 ? 4.466 -9.580 -15.531 1.00 72.88 85 ASP A N 1
ATOM 685 C CA . ASP A 1 85 ? 4.362 -11.032 -15.361 1.00 72.88 85 ASP A CA 1
ATOM 686 C C . ASP A 1 85 ? 3.719 -11.363 -14.014 1.00 72.88 85 ASP A C 1
ATOM 688 O O . ASP A 1 85 ? 2.873 -12.251 -13.903 1.00 72.88 85 ASP A O 1
ATOM 692 N N . SER A 1 86 ? 4.059 -10.573 -12.992 1.00 76.12 86 SER A N 1
ATOM 693 C CA . SER A 1 86 ? 3.470 -10.677 -11.655 1.00 76.12 86 SER A CA 1
ATOM 694 C C . SER A 1 86 ? 1.981 -10.310 -11.657 1.00 76.12 86 SER A C 1
ATOM 696 O O . SER A 1 86 ? 1.180 -10.982 -11.006 1.00 76.12 86 SER A O 1
ATOM 698 N N . ILE A 1 87 ? 1.592 -9.269 -12.406 1.00 74.56 87 ILE A N 1
ATOM 699 C CA . ILE A 1 87 ? 0.185 -8.874 -12.575 1.00 74.56 87 ILE A CA 1
ATOM 700 C C . ILE A 1 87 ? -0.597 -9.980 -13.293 1.00 74.56 87 ILE A C 1
ATOM 702 O O . ILE A 1 87 ? -1.671 -10.363 -12.826 1.00 74.56 87 ILE A O 1
ATOM 706 N N . ALA A 1 88 ? -0.064 -10.516 -14.394 1.00 76.38 88 ALA A N 1
ATOM 707 C CA . ALA A 1 88 ? -0.712 -11.578 -15.161 1.00 76.38 88 ALA A CA 1
ATOM 708 C C . ALA A 1 88 ? -0.906 -12.852 -14.320 1.00 76.38 88 ALA A C 1
ATOM 710 O O . ALA A 1 88 ? -2.000 -13.421 -14.293 1.00 76.38 88 ALA A O 1
ATOM 711 N N . ALA A 1 89 ? 0.120 -13.254 -13.564 1.00 78.31 89 ALA A N 1
ATOM 712 C CA . ALA A 1 89 ? 0.044 -14.392 -12.653 1.00 78.31 89 ALA A CA 1
ATOM 713 C C . ALA A 1 89 ? -1.015 -14.190 -11.556 1.00 78.31 89 ALA A C 1
ATOM 715 O O . ALA A 1 89 ? -1.785 -15.107 -11.263 1.00 78.31 89 ALA A O 1
ATOM 716 N N . ALA A 1 90 ? -1.099 -12.984 -10.983 1.00 80.94 90 ALA A N 1
ATOM 717 C CA . ALA A 1 90 ? -2.101 -12.659 -9.973 1.00 80.94 90 ALA A CA 1
ATOM 718 C C . ALA A 1 90 ? -3.528 -12.714 -10.541 1.00 80.94 90 ALA A C 1
ATOM 720 O O . ALA A 1 90 ? -4.406 -13.308 -9.916 1.00 80.94 90 ALA A O 1
ATOM 721 N N . ILE A 1 91 ? -3.763 -12.150 -11.731 1.00 77.50 91 ILE A N 1
ATOM 722 C CA . ILE A 1 91 ? -5.073 -12.205 -12.404 1.00 77.50 91 ILE A CA 1
ATOM 723 C C . ILE A 1 91 ? -5.477 -13.658 -12.672 1.00 77.50 91 ILE A C 1
ATOM 725 O O . ILE A 1 91 ? -6.574 -14.055 -12.283 1.00 77.50 91 ILE A O 1
ATOM 729 N N . CYS A 1 92 ? -4.574 -14.465 -13.235 1.00 81.62 92 CYS A N 1
ATOM 730 C CA . CYS A 1 92 ? -4.807 -15.890 -13.477 1.00 81.62 92 CYS A CA 1
ATOM 731 C C . CYS A 1 92 ? -5.172 -16.636 -12.181 1.00 81.62 92 CYS A C 1
ATOM 733 O O . CYS A 1 92 ? -6.105 -17.442 -12.149 1.00 81.62 92 CYS A O 1
ATOM 735 N N . TRP A 1 93 ? -4.493 -16.323 -11.072 1.00 85.44 93 TRP A N 1
ATOM 736 C CA . TRP A 1 93 ? -4.835 -16.884 -9.767 1.00 85.44 93 TRP A CA 1
ATOM 737 C C . TRP A 1 93 ? -6.237 -16.460 -9.307 1.00 85.44 93 TRP A C 1
ATOM 739 O O . TRP A 1 93 ? -7.020 -17.314 -8.889 1.00 85.44 93 TRP A O 1
ATOM 749 N N . PHE A 1 94 ? -6.598 -15.177 -9.411 1.00 82.06 94 PHE A N 1
ATOM 750 C CA . PHE A 1 94 ? -7.923 -14.695 -9.007 1.00 82.06 94 PHE A CA 1
ATOM 751 C C . PHE A 1 94 ? -9.059 -15.302 -9.848 1.00 82.06 94 PHE A C 1
ATOM 753 O O . PHE A 1 94 ? -10.122 -15.604 -9.296 1.00 82.06 94 PHE A O 1
ATOM 760 N N . GLU A 1 95 ? -8.838 -15.511 -11.149 1.00 80.12 95 GLU A N 1
ATOM 761 C CA . GLU A 1 95 ? -9.784 -16.184 -12.050 1.00 80.12 95 GLU A CA 1
ATOM 762 C C . GLU A 1 95 ? -9.954 -17.662 -11.696 1.00 80.12 95 GLU A C 1
ATOM 764 O O . GLU A 1 95 ? -11.080 -18.147 -11.585 1.00 80.12 95 GLU A O 1
ATOM 769 N N . ASN A 1 96 ? -8.853 -18.376 -11.449 1.00 80.75 96 ASN A N 1
ATOM 770 C CA . ASN A 1 96 ? -8.899 -19.788 -11.063 1.00 80.75 96 ASN A CA 1
ATOM 771 C C . ASN A 1 96 ? -9.561 -20.011 -9.695 1.00 80.75 96 ASN A C 1
ATOM 773 O O . ASN A 1 96 ? -10.145 -21.066 -9.460 1.00 80.75 96 ASN A O 1
ATOM 777 N N . ASN A 1 97 ? -9.507 -19.015 -8.807 1.00 82.44 97 ASN A N 1
ATOM 778 C CA . ASN A 1 97 ? -10.142 -19.067 -7.490 1.00 82.44 97 ASN A CA 1
ATOM 779 C C . ASN A 1 97 ? -11.576 -18.500 -7.480 1.00 82.44 97 ASN A C 1
ATOM 781 O O . ASN A 1 97 ? -12.159 -18.359 -6.407 1.00 82.44 97 ASN A O 1
ATOM 785 N N . ASN A 1 98 ? -12.162 -18.184 -8.646 1.00 73.56 98 ASN A N 1
ATOM 786 C CA . ASN A 1 98 ? -13.509 -17.606 -8.791 1.00 73.56 98 ASN A CA 1
ATOM 787 C C . ASN A 1 98 ? -13.742 -16.318 -7.972 1.00 73.56 98 ASN A C 1
ATOM 789 O O . ASN A 1 98 ? -14.879 -15.970 -7.656 1.00 73.56 98 ASN A O 1
ATOM 793 N N . ILE A 1 99 ? -12.674 -15.592 -7.623 1.00 74.12 99 ILE A N 1
ATOM 794 C CA . ILE A 1 99 ? -12.760 -14.306 -6.907 1.00 74.12 99 ILE A CA 1
ATOM 795 C C . ILE A 1 99 ? -13.183 -13.199 -7.881 1.00 74.12 99 ILE A C 1
ATOM 797 O O . ILE A 1 99 ? -13.845 -12.231 -7.508 1.00 74.12 99 ILE A O 1
ATOM 801 N N . ILE A 1 100 ? -12.824 -13.368 -9.152 1.00 71.88 100 ILE A N 1
ATOM 802 C CA . ILE A 1 100 ? -13.272 -12.555 -10.276 1.00 71.88 100 ILE A CA 1
ATOM 803 C C . ILE A 1 100 ? -13.885 -13.474 -11.329 1.00 71.88 100 ILE A C 1
ATOM 805 O O . ILE A 1 100 ? -13.404 -14.580 -11.563 1.00 71.88 100 ILE A O 1
ATOM 809 N N . SER A 1 101 ? -14.969 -13.018 -11.955 1.00 58.84 101 SER A N 1
ATOM 810 C CA . SER A 1 101 ? -15.602 -13.725 -13.065 1.00 58.84 101 SER A CA 1
ATOM 811 C C . SER A 1 101 ? -14.603 -13.894 -14.209 1.00 58.84 101 SER A C 1
ATOM 813 O O . SER A 1 101 ? -14.086 -12.892 -14.709 1.00 58.84 101 SER A O 1
ATOM 815 N N . LYS A 1 102 ? -14.373 -15.144 -14.627 1.00 51.19 102 LYS A N 1
ATOM 816 C CA . LYS A 1 102 ? -13.643 -15.492 -15.850 1.00 51.19 102 LYS A CA 1
ATOM 817 C C . LYS A 1 102 ? -14.304 -14.767 -17.023 1.00 51.19 102 LYS A C 1
ATOM 819 O O . LYS A 1 1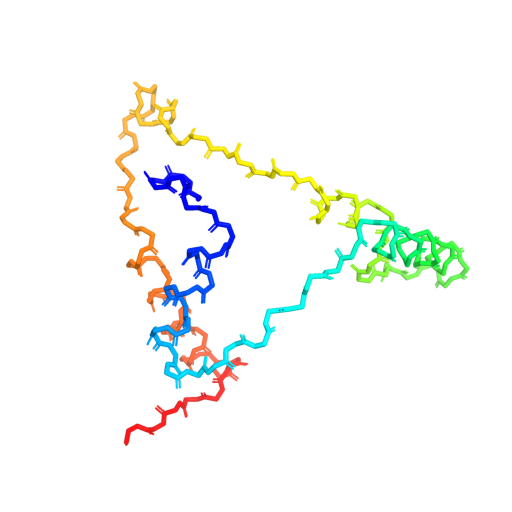02 ? -15.478 -15.016 -17.299 1.00 51.19 102 LYS A O 1
ATOM 824 N N . GLN A 1 103 ? -13.599 -13.860 -17.693 1.00 51.53 103 GLN A N 1
ATOM 825 C CA . GLN A 1 103 ? -14.079 -13.368 -18.982 1.00 51.53 103 GLN A CA 1
ATOM 826 C C . GLN A 1 103 ? -13.728 -14.428 -20.025 1.00 51.53 103 GLN A C 1
ATOM 828 O O . GLN A 1 103 ? -12.566 -14.621 -20.367 1.00 51.53 103 GLN A O 1
ATOM 833 N N . GLN A 1 104 ? -14.753 -15.172 -20.453 1.00 38.06 104 GLN A N 1
ATOM 834 C CA . GLN A 1 104 ? -14.692 -15.985 -21.661 1.00 38.06 104 GLN A CA 1
ATOM 835 C C . GLN A 1 104 ? -14.362 -15.071 -22.844 1.00 38.06 104 GLN A C 1
ATOM 837 O O . GLN A 1 104 ? -15.061 -14.082 -23.070 1.00 38.06 104 GLN A O 1
ATOM 842 N N . ILE A 1 105 ? -13.303 -15.433 -23.563 1.00 34.94 105 ILE A N 1
ATOM 843 C CA . ILE A 1 105 ? -13.226 -15.235 -25.012 1.00 34.94 105 ILE A CA 1
ATOM 844 C C . ILE A 1 105 ? -14.295 -16.130 -25.647 1.00 34.94 105 ILE A C 1
ATOM 846 O O . ILE A 1 105 ? -14.446 -17.279 -25.158 1.00 34.94 105 ILE A O 1
#